Protein AF-A0A7J9M6I7-F1 (afdb_monomer_lite)

Secondary structure (DSSP, 8-state):
--------EEEEEEEEEETTEEEEEEEEE-TTS-EEEEEEEEEEETTEEEEEE-HHHHHHHHHHHT--TT-EESSHHHHHHHHHHHHH--

Foldseek 3Di:
DPPLLWDKDKDKAWPDDDQFWTKIWIWIATSVGDIDTQWIWTDPGRPWIKIFGDPRNCVVCCVPPVDDRPDIDRDPVVVVVVSVVVSVPD

Radius of gyration: 14.12 Å; chains: 1; bounding box: 42×25×36 Å

Organism: Gossypium schwendimanii (NCBI:txid34291)

Structure (mmCIF, N/CA/C/O backbone):
data_AF-A0A7J9M6I7-F1
#
_entry.id   AF-A0A7J9M6I7-F1
#
loop_
_atom_site.group_PDB
_atom_site.id
_atom_site.type_symbol
_atom_site.label_atom_id
_atom_site.label_alt_id
_atom_site.label_comp_id
_atom_site.label_asym_id
_atom_site.label_entity_id
_atom_site.label_seq_id
_atom_site.pdbx_PDB_ins_code
_atom_site.Cartn_x
_atom_site.Cartn_y
_atom_site.Cartn_z
_atom_site.occupancy
_atom_site.B_iso_or_equiv
_atom_site.auth_seq_id
_atom_site.auth_comp_id
_atom_site.auth_asym_id
_atom_site.auth_atom_id
_atom_site.pdbx_PDB_model_num
ATOM 1 N N . MET A 1 1 ? 28.381 7.266 -19.735 1.00 34.28 1 MET A N 1
ATOM 2 C CA . MET A 1 1 ? 27.623 6.112 -19.210 1.00 34.28 1 MET A CA 1
ATOM 3 C C . MET A 1 1 ? 26.374 6.680 -18.554 1.00 34.28 1 MET A C 1
ATOM 5 O O . MET A 1 1 ? 26.449 7.069 -17.398 1.00 34.28 1 MET A O 1
ATOM 9 N N . SER A 1 2 ? 25.282 6.869 -19.305 1.00 40.38 2 SER A N 1
ATOM 10 C CA . SER A 1 2 ? 24.019 7.314 -18.701 1.00 40.38 2 SER A CA 1
ATOM 11 C C . SER A 1 2 ? 23.483 6.158 -17.878 1.00 40.38 2 SER A C 1
ATOM 13 O O . SER A 1 2 ? 23.035 5.160 -18.435 1.00 40.38 2 SER A O 1
ATOM 15 N N . GLY A 1 3 ? 23.605 6.261 -16.557 1.00 42.72 3 GLY A N 1
ATOM 16 C CA . GLY A 1 3 ? 22.825 5.424 -15.666 1.00 42.72 3 GLY A CA 1
ATOM 17 C C . GLY A 1 3 ? 21.367 5.780 -15.901 1.00 42.72 3 GLY A C 1
ATOM 18 O O . GLY A 1 3 ? 20.914 6.825 -15.442 1.00 42.72 3 GLY A O 1
ATOM 19 N N . ASN A 1 4 ? 20.653 4.943 -16.650 1.00 46.41 4 ASN A N 1
ATOM 20 C CA . ASN A 1 4 ? 19.197 4.953 -16.684 1.00 46.41 4 ASN A CA 1
ATOM 21 C C . ASN A 1 4 ? 18.722 4.430 -15.324 1.00 46.41 4 ASN A C 1
ATOM 23 O O . ASN A 1 4 ? 18.298 3.286 -15.192 1.00 46.41 4 ASN A O 1
ATOM 27 N N . GLY A 1 5 ? 18.908 5.242 -14.283 1.00 51.22 5 GLY A N 1
ATOM 28 C CA . GLY A 1 5 ? 18.331 4.996 -12.977 1.00 51.22 5 GLY A CA 1
ATOM 29 C C . GLY A 1 5 ? 16.837 5.193 -13.127 1.00 51.22 5 GLY A C 1
ATOM 30 O O . GLY A 1 5 ? 16.362 6.326 -13.131 1.00 51.22 5 GLY A O 1
ATOM 31 N N . HIS A 1 6 ? 16.114 4.099 -13.331 1.00 60.09 6 HIS A N 1
ATOM 32 C CA . HIS A 1 6 ? 14.670 4.101 -13.230 1.00 60.09 6 HIS A CA 1
ATOM 33 C C . HIS A 1 6 ? 14.325 4.571 -11.805 1.00 60.09 6 HIS A C 1
ATOM 35 O O . HIS A 1 6 ? 14.574 3.866 -10.831 1.00 60.09 6 HIS A O 1
ATOM 41 N N . CYS A 1 7 ? 13.874 5.820 -11.666 1.00 60.03 7 CYS A N 1
ATOM 42 C CA . CYS A 1 7 ? 13.542 6.393 -10.368 1.00 60.03 7 CYS A CA 1
ATOM 43 C C . CYS A 1 7 ? 12.142 5.913 -9.991 1.00 60.03 7 CYS A C 1
ATOM 45 O O . CYS A 1 7 ? 11.158 6.407 -10.535 1.00 60.03 7 CYS A O 1
ATOM 47 N N . PHE A 1 8 ? 12.071 4.926 -9.105 1.00 81.00 8 PHE A N 1
ATOM 48 C CA . PHE A 1 8 ? 10.824 4.516 -8.476 1.00 81.00 8 PHE A CA 1
ATOM 49 C C . PHE A 1 8 ? 10.701 5.229 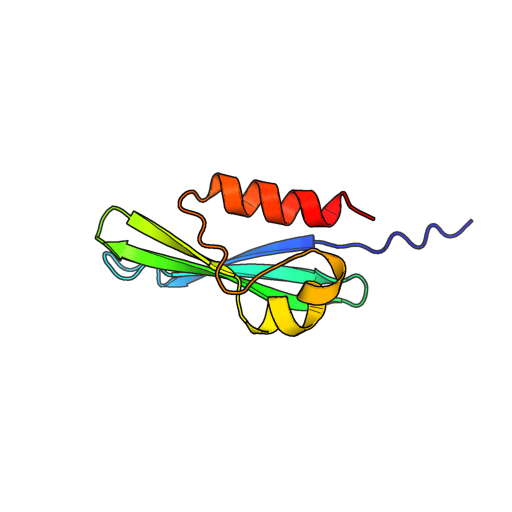-7.134 1.00 81.00 8 PHE A C 1
ATOM 51 O O . PHE A 1 8 ? 11.665 5.309 -6.370 1.00 81.00 8 PHE A O 1
ATOM 58 N N . GLU A 1 9 ? 9.511 5.732 -6.834 1.00 90.31 9 GLU A N 1
ATOM 59 C CA . GLU A 1 9 ? 9.196 6.336 -5.543 1.00 90.31 9 GLU A CA 1
ATOM 60 C C . GLU A 1 9 ? 7.801 5.910 -5.091 1.00 90.31 9 GLU A C 1
ATOM 62 O O . GLU A 1 9 ? 6.972 5.474 -5.890 1.00 90.31 9 GLU A O 1
ATOM 67 N N . TRP A 1 10 ? 7.528 6.021 -3.796 1.00 93.94 10 TRP A N 1
ATOM 68 C CA . TRP A 1 10 ? 6.175 5.870 -3.280 1.00 93.94 10 TRP A CA 1
ATOM 69 C C . TRP A 1 10 ? 5.828 7.041 -2.368 1.00 93.94 10 TRP A C 1
ATOM 71 O O . TRP A 1 10 ? 6.692 7.588 -1.680 1.00 93.94 10 TRP A O 1
ATOM 81 N N . THR A 1 11 ? 4.556 7.426 -2.366 1.00 94.88 11 THR A N 1
ATOM 82 C CA . THR A 1 11 ? 4.026 8.531 -1.560 1.00 94.88 11 THR A CA 1
ATOM 83 C C . THR A 1 11 ? 2.866 8.061 -0.684 1.00 94.88 11 THR A C 1
ATOM 85 O O . THR A 1 11 ? 2.210 7.060 -0.974 1.00 94.88 11 THR A O 1
ATOM 88 N N . GLU A 1 12 ? 2.634 8.767 0.426 1.00 96.12 12 GLU A N 1
ATOM 89 C CA . GLU A 1 12 ? 1.506 8.552 1.341 1.00 96.12 12 GLU A CA 1
ATOM 90 C C . GLU A 1 12 ? 0.572 9.765 1.268 1.00 96.12 12 GLU A C 1
ATOM 92 O O . GLU A 1 12 ? 1.011 10.900 1.456 1.00 96.12 12 GLU A O 1
ATOM 97 N N . GLU A 1 13 ? -0.713 9.521 1.021 1.00 96.00 13 GLU A N 1
ATOM 98 C CA . GLU A 1 13 ? -1.737 10.555 0.887 1.00 96.00 13 GLU A CA 1
ATOM 99 C C . GLU A 1 13 ? -2.908 10.301 1.839 1.00 96.00 13 GLU A C 1
ATOM 101 O O . GLU A 1 13 ? -3.493 9.216 1.881 1.00 96.00 13 GLU A 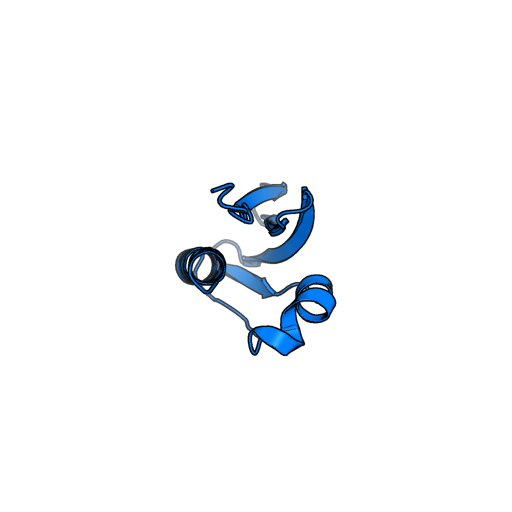O 1
ATOM 106 N N . PHE A 1 14 ? -3.272 11.320 2.618 1.00 94.25 14 PHE A N 1
ATOM 107 C CA . PHE A 1 14 ? -4.394 11.260 3.553 1.00 94.25 14 PHE A CA 1
ATOM 108 C C . PHE A 1 14 ? -5.676 11.711 2.854 1.00 94.25 14 PHE A C 1
ATOM 110 O O . PHE A 1 14 ? -5.823 12.884 2.525 1.00 94.25 14 PHE A O 1
ATOM 117 N N . ILE A 1 15 ? -6.615 10.784 2.664 1.00 94.94 15 ILE A N 1
ATOM 118 C CA . ILE A 1 15 ? -7.880 11.043 1.960 1.00 94.94 15 ILE A CA 1
ATOM 119 C C . ILE A 1 15 ? -8.960 11.533 2.929 1.00 94.94 15 ILE A C 1
ATOM 121 O O . ILE A 1 15 ? -9.738 12.425 2.608 1.00 94.94 15 ILE A O 1
ATOM 125 N N . SER A 1 16 ? -9.006 10.963 4.134 1.00 92.69 16 SER A N 1
ATOM 126 C CA . SER A 1 16 ? -9.921 11.376 5.201 1.00 92.69 16 SER A CA 1
ATOM 127 C C . SER A 1 16 ? -9.240 11.180 6.542 1.00 92.69 16 SER A C 1
ATOM 129 O O . SER A 1 16 ? -8.653 10.128 6.753 1.00 92.69 16 SER A O 1
ATOM 131 N N . GLN A 1 17 ? -9.321 12.149 7.455 1.00 89.88 17 GLN A N 1
ATOM 132 C CA . GLN A 1 17 ? -8.702 12.086 8.792 1.00 89.88 17 GLN A CA 1
ATOM 133 C C . GLN A 1 17 ? -9.721 12.229 9.933 1.00 89.88 17 GLN A C 1
ATOM 135 O O . GLN A 1 17 ? -9.360 12.438 11.092 1.00 89.88 17 GLN A O 1
ATOM 140 N N . GLU A 1 18 ? -11.009 12.112 9.620 1.00 88.56 18 GLU A N 1
ATOM 141 C CA . GLU A 1 18 ? -12.077 12.221 10.606 1.00 88.56 18 GLU A CA 1
ATOM 142 C C . GLU A 1 18 ? -12.053 11.053 11.603 1.00 88.56 18 GLU A C 1
ATOM 144 O O . GLU A 1 18 ? -11.724 9.907 11.277 1.00 88.56 18 GLU A O 1
ATOM 149 N N . ARG A 1 19 ? -12.438 11.320 12.857 1.00 80.62 19 ARG A N 1
ATOM 150 C CA . ARG A 1 19 ? -12.470 10.295 13.908 1.00 80.62 19 ARG A CA 1
ATOM 151 C C . ARG A 1 19 ? -13.491 9.209 13.559 1.00 80.62 19 ARG A C 1
ATOM 153 O O . ARG A 1 19 ? -14.689 9.458 13.589 1.00 80.62 19 ARG A O 1
ATOM 160 N N . GLY A 1 20 ? -13.017 7.986 13.325 1.00 82.06 20 GLY A N 1
ATOM 161 C CA . GLY A 1 20 ? -13.860 6.860 12.906 1.00 82.06 20 GLY A CA 1
ATOM 162 C C . GLY A 1 20 ? -13.921 6.668 11.387 1.00 82.06 20 GLY A C 1
ATOM 163 O O . GLY A 1 20 ? -14.484 5.674 10.942 1.00 82.06 20 GLY A O 1
ATOM 164 N N . ASN A 1 21 ? -13.310 7.571 10.617 1.00 85.62 21 ASN A N 1
ATOM 165 C CA . ASN A 1 21 ? -13.242 7.548 9.163 1.00 85.62 21 ASN A CA 1
ATOM 166 C C . ASN A 1 21 ? -11.846 8.005 8.692 1.00 85.62 21 ASN A C 1
ATOM 168 O O . ASN A 1 21 ? -11.698 8.980 7.958 1.00 85.62 21 ASN A O 1
ATOM 172 N N . HIS A 1 22 ? -10.796 7.326 9.163 1.00 91.44 22 HIS A N 1
ATOM 173 C CA . HIS A 1 22 ? -9.430 7.554 8.685 1.00 91.44 22 HIS A CA 1
ATOM 174 C C . HIS A 1 22 ? -9.157 6.705 7.433 1.00 91.44 22 HIS A C 1
ATOM 176 O O . HIS A 1 22 ? -9.259 5.477 7.493 1.00 91.44 22 HIS A O 1
ATOM 182 N N . VAL A 1 23 ? -8.802 7.352 6.321 1.00 94.00 23 VAL A N 1
ATOM 183 C CA . VAL A 1 23 ? -8.436 6.726 5.044 1.00 94.00 23 VAL A CA 1
ATOM 184 C C . VAL A 1 23 ? -7.112 7.309 4.560 1.00 94.00 23 VAL A C 1
ATOM 186 O O . VAL A 1 23 ? -6.966 8.526 4.451 1.00 94.00 23 VAL A O 1
ATOM 189 N N . VAL A 1 24 ? -6.162 6.429 4.250 1.00 95.25 24 VAL A N 1
ATOM 190 C CA . VAL A 1 24 ? -4.832 6.771 3.729 1.00 95.25 24 VAL A CA 1
ATOM 191 C C . VAL A 1 24 ? -4.562 5.909 2.508 1.00 95.25 24 VAL A C 1
ATOM 193 O O . VAL A 1 24 ? -4.810 4.705 2.543 1.00 95.25 24 VAL A O 1
ATOM 196 N N . GLN A 1 25 ? -4.050 6.497 1.439 1.00 95.88 25 GLN A N 1
ATOM 197 C CA . GLN A 1 25 ? -3.617 5.777 0.250 1.00 95.88 25 GLN A CA 1
ATOM 198 C C . GLN A 1 25 ? -2.103 5.864 0.110 1.00 95.88 25 GLN A C 1
ATOM 200 O O . GLN A 1 25 ? -1.486 6.870 0.444 1.00 95.88 25 GLN A O 1
ATOM 205 N N . TYR A 1 26 ? -1.514 4.783 -0.379 1.00 95.44 26 TYR A N 1
ATOM 206 C CA . TYR A 1 26 ? -0.108 4.723 -0.735 1.00 95.44 26 TYR A CA 1
ATOM 207 C C . TYR A 1 26 ? -0.026 4.579 -2.242 1.00 95.44 26 TYR A C 1
ATOM 209 O O . TYR A 1 26 ? -0.595 3.630 -2.787 1.00 95.44 26 TYR A O 1
ATOM 217 N N . PHE A 1 27 ? 0.660 5.502 -2.902 1.00 94.81 27 PHE A N 1
ATOM 218 C CA . PHE A 1 27 ? 0.867 5.472 -4.344 1.00 94.81 27 PHE A CA 1
ATOM 219 C C . PHE A 1 27 ? 2.279 5.014 -4.653 1.00 94.81 27 PHE A C 1
ATOM 221 O O . PHE A 1 27 ? 3.219 5.379 -3.955 1.00 94.81 27 PHE A O 1
ATOM 228 N N . PHE A 1 28 ? 2.415 4.211 -5.699 1.00 92.31 28 PHE A N 1
ATOM 229 C CA . PHE A 1 28 ? 3.696 3.807 -6.251 1.00 92.31 28 PHE A CA 1
ATOM 230 C C . PHE A 1 28 ? 3.842 4.456 -7.617 1.00 92.31 28 PHE A C 1
ATOM 232 O O . PHE A 1 28 ? 2.928 4.369 -8.439 1.00 92.31 28 PHE A O 1
ATOM 239 N N . LYS A 1 29 ? 4.971 5.116 -7.835 1.00 91.44 29 LYS A N 1
ATOM 240 C CA . LYS A 1 29 ? 5.265 5.848 -9.053 1.00 91.44 29 LYS A CA 1
ATOM 241 C C . LYS A 1 29 ? 6.445 5.216 -9.756 1.00 91.44 29 LYS A C 1
ATOM 243 O O . LYS A 1 29 ? 7.476 4.935 -9.138 1.00 91.44 29 LYS A O 1
ATOM 248 N N . ASP A 1 30 ? 6.266 4.983 -11.043 1.00 85.00 30 ASP A N 1
ATOM 249 C CA . ASP A 1 30 ? 7.285 4.373 -11.871 1.00 85.00 30 ASP A CA 1
ATOM 250 C C . ASP A 1 30 ? 8.265 5.388 -12.469 1.00 85.00 30 ASP A C 1
ATOM 252 O O . ASP A 1 30 ? 8.149 6.608 -12.323 1.00 85.00 30 ASP A O 1
ATOM 256 N N . SER A 1 31 ? 9.241 4.853 -13.194 1.00 82.44 31 SER A N 1
ATOM 257 C CA . SER A 1 31 ? 10.276 5.639 -13.857 1.00 82.44 31 SER A CA 1
ATOM 258 C C . SER A 1 31 ? 9.792 6.548 -14.986 1.00 82.44 31 SER A C 1
ATOM 260 O O . SER A 1 31 ? 10.541 7.439 -15.386 1.00 82.44 31 SER A O 1
ATOM 262 N N . ILE A 1 32 ? 8.594 6.312 -15.531 1.00 83.81 32 ILE A N 1
ATOM 263 C CA . ILE A 1 32 ? 7.993 7.180 -16.555 1.00 83.81 32 ILE A CA 1
ATOM 264 C C . ILE A 1 32 ? 7.068 8.232 -15.927 1.00 83.81 32 ILE A C 1
ATOM 266 O O . ILE A 1 32 ? 6.595 9.132 -16.619 1.00 83.81 32 ILE A O 1
ATOM 270 N N . GLY A 1 33 ? 6.898 8.182 -14.603 1.00 84.12 33 GLY A N 1
ATOM 271 C CA . GLY A 1 33 ? 6.147 9.139 -13.808 1.00 84.12 33 GLY A CA 1
ATOM 272 C C . GLY A 1 33 ? 4.679 8.772 -13.621 1.00 84.12 33 GLY A C 1
ATOM 273 O O . GLY A 1 33 ? 3.943 9.589 -13.064 1.00 84.12 33 GLY A O 1
ATOM 274 N N . GLU A 1 34 ? 4.254 7.582 -14.052 1.00 88.06 34 GLU A N 1
ATOM 275 C CA . GLU A 1 34 ? 2.896 7.099 -13.826 1.00 88.06 34 GLU A CA 1
ATOM 276 C C . GLU A 1 34 ? 2.752 6.619 -12.381 1.00 88.06 34 GLU A C 1
ATOM 278 O O . GLU A 1 34 ? 3.541 5.815 -11.881 1.00 88.06 34 GLU A O 1
ATOM 283 N N . SER A 1 35 ? 1.730 7.139 -11.700 1.00 91.12 35 SER A N 1
ATOM 284 C CA . SER A 1 35 ? 1.404 6.784 -10.321 1.00 91.12 35 SER A CA 1
ATOM 285 C C . SER A 1 35 ? 0.196 5.863 -10.286 1.00 91.12 35 SER A C 1
ATOM 287 O O . SER A 1 35 ? -0.849 6.174 -10.854 1.00 91.12 35 SER A O 1
ATOM 289 N N . VAL A 1 36 ? 0.309 4.771 -9.539 1.00 92.31 36 VAL A N 1
ATOM 290 C CA . VAL A 1 36 ? -0.782 3.832 -9.286 1.00 92.31 36 VAL A CA 1
ATOM 291 C C . VAL A 1 36 ? -1.026 3.693 -7.788 1.00 92.31 36 VAL A C 1
ATOM 293 O O . VAL A 1 36 ? -0.089 3.683 -6.986 1.00 92.31 36 VAL A O 1
ATOM 296 N N . CYS A 1 37 ? -2.290 3.584 -7.378 1.00 94.12 37 CYS A N 1
ATOM 297 C CA . CYS A 1 37 ? -2.607 3.291 -5.984 1.00 94.12 37 CYS A CA 1
ATOM 298 C C . CYS A 1 37 ? -2.122 1.876 -5.662 1.00 94.12 37 CYS A C 1
ATOM 300 O O . CYS A 1 37 ? -2.571 0.930 -6.299 1.00 94.12 37 CYS A O 1
ATOM 302 N N . ALA A 1 38 ? -1.221 1.731 -4.692 1.00 93.25 38 ALA A N 1
ATOM 303 C CA . ALA A 1 38 ? -0.648 0.455 -4.277 1.00 93.25 38 ALA A CA 1
ATOM 304 C C . ALA A 1 38 ? -1.394 -0.155 -3.092 1.00 93.25 38 ALA A C 1
ATOM 306 O O . ALA A 1 38 ? -1.717 -1.344 -3.094 1.00 93.25 38 ALA A O 1
ATOM 307 N N . VAL A 1 39 ? -1.689 0.655 -2.073 1.00 94.12 39 VAL A N 1
ATOM 308 C CA . VAL A 1 39 ? -2.348 0.203 -0.842 1.00 94.12 39 VAL A CA 1
ATOM 309 C C . VAL A 1 39 ? -3.380 1.221 -0.402 1.00 94.12 39 VAL A C 1
ATOM 311 O O . VAL A 1 39 ? -3.120 2.420 -0.381 1.00 94.12 39 VAL A O 1
ATOM 314 N N . ILE A 1 40 ? -4.532 0.723 0.031 1.00 93.94 40 ILE A N 1
ATOM 315 C CA . ILE A 1 40 ? -5.558 1.512 0.701 1.00 93.94 40 ILE A CA 1
ATOM 316 C C . ILE A 1 40 ? -5.576 1.097 2.166 1.00 93.94 40 ILE A C 1
ATOM 318 O O . ILE A 1 40 ? -5.801 -0.069 2.504 1.00 93.94 40 ILE A O 1
ATOM 322 N N . SER A 1 41 ? -5.335 2.065 3.041 1.00 93.31 41 SER A N 1
ATOM 323 C CA . SER A 1 41 ? -5.556 1.939 4.469 1.00 93.31 41 SER A CA 1
ATOM 324 C C . SER A 1 41 ? -6.882 2.563 4.848 1.00 93.31 41 SER A C 1
ATOM 326 O O . SER A 1 41 ? -7.171 3.695 4.469 1.00 93.31 41 SER A O 1
ATOM 328 N N . SER A 1 42 ? -7.685 1.852 5.625 1.00 92.19 42 SER A N 1
ATOM 329 C CA . SER A 1 42 ? -8.900 2.432 6.192 1.00 92.19 42 SER A CA 1
ATOM 330 C C . SER A 1 42 ? -9.134 1.973 7.620 1.00 92.19 42 SER A C 1
ATOM 332 O O . SER A 1 42 ? -8.540 1.012 8.115 1.00 92.19 42 SER A O 1
ATOM 334 N N . GLN A 1 43 ? -9.957 2.729 8.334 1.00 90.19 43 GLN A N 1
ATOM 335 C CA . GLN A 1 43 ? -10.276 2.471 9.724 1.00 90.19 43 GLN A CA 1
ATOM 336 C C . GLN A 1 43 ? -11.380 1.410 9.832 1.00 90.19 43 GLN A C 1
ATOM 338 O O . GLN A 1 43 ? -12.514 1.641 9.432 1.00 90.19 43 GLN A O 1
ATOM 343 N N . ARG A 1 44 ? -11.074 0.229 10.393 1.00 83.00 44 ARG A N 1
ATOM 344 C CA . ARG A 1 44 ? -12.095 -0.809 10.682 1.00 83.00 44 ARG A CA 1
ATOM 345 C C . ARG A 1 44 ? -12.786 -0.548 12.009 1.00 83.00 44 ARG A C 1
ATOM 347 O O . ARG A 1 44 ? -13.917 -0.966 12.227 1.00 83.00 44 ARG A O 1
ATOM 354 N N . SER A 1 45 ? -12.059 0.075 12.927 1.00 83.00 45 SER A N 1
ATOM 355 C CA . SER A 1 45 ? -12.559 0.507 14.222 1.00 83.00 45 SER A CA 1
ATOM 356 C C . SER A 1 45 ? -11.738 1.685 14.728 1.00 83.00 45 SER A C 1
ATOM 358 O O . SER A 1 45 ? -10.647 1.960 14.233 1.00 83.00 45 SER A O 1
ATOM 360 N N . VAL A 1 46 ? -12.207 2.329 15.794 1.00 76.44 46 VAL A N 1
ATOM 361 C CA . VAL A 1 46 ? -11.564 3.501 16.412 1.00 76.44 46 VAL A CA 1
ATOM 362 C C . VAL A 1 46 ? -10.074 3.330 16.747 1.00 76.44 46 VAL A C 1
ATOM 364 O O . VAL A 1 46 ? -9.386 4.331 16.909 1.00 76.44 46 VAL A O 1
ATOM 367 N N . ARG A 1 47 ? -9.560 2.094 16.847 1.00 81.44 47 ARG A N 1
ATOM 368 C CA . ARG A 1 47 ? -8.147 1.800 17.157 1.00 81.44 47 ARG A CA 1
ATOM 369 C C . ARG A 1 47 ? -7.428 0.952 16.112 1.00 81.44 47 ARG A C 1
ATOM 371 O O . ARG A 1 47 ? -6.242 0.684 16.273 1.00 81.44 47 ARG A O 1
ATOM 378 N N . HIS A 1 48 ? -8.125 0.501 15.074 1.00 84.88 48 HIS A N 1
ATOM 379 C CA . HIS A 1 48 ? -7.574 -0.468 14.137 1.00 84.88 48 HIS A CA 1
ATOM 380 C C . HIS A 1 48 ? -7.717 0.033 12.709 1.00 84.88 48 HIS A C 1
ATOM 382 O O . HIS A 1 48 ? -8.824 0.141 12.176 1.00 84.88 48 HIS A O 1
ATOM 388 N N . MET A 1 49 ? -6.570 0.303 12.097 1.00 89.12 49 MET A N 1
ATOM 389 C CA . MET A 1 49 ? -6.455 0.446 10.655 1.00 89.12 49 MET A CA 1
ATOM 390 C C . MET A 1 49 ? -6.252 -0.930 10.022 1.00 89.12 49 MET A C 1
ATOM 392 O O . MET A 1 49 ? -5.735 -1.853 10.656 1.00 89.12 49 MET A O 1
ATOM 396 N N . PHE A 1 50 ? -6.673 -1.070 8.775 1.00 90.12 50 PHE A N 1
ATOM 397 C CA . PHE A 1 50 ? -6.390 -2.225 7.936 1.00 90.12 50 PHE A CA 1
ATOM 398 C C . PHE A 1 50 ? -5.845 -1.745 6.607 1.00 90.12 50 PHE A C 1
ATOM 400 O O . PHE A 1 50 ? -6.245 -0.689 6.133 1.00 90.12 50 PHE A O 1
ATOM 407 N N . TYR A 1 51 ? -4.949 -2.529 6.025 1.00 92.25 51 TYR A N 1
ATOM 408 C CA . TYR A 1 51 ? -4.269 -2.200 4.784 1.00 92.25 51 TYR A CA 1
ATOM 409 C C . TYR A 1 51 ? -4.580 -3.279 3.760 1.00 92.25 51 TYR A C 1
ATOM 411 O O . TYR A 1 51 ? -4.468 -4.469 4.063 1.00 92.25 51 TYR A O 1
ATOM 419 N N . VAL A 1 52 ? -4.997 -2.869 2.569 1.00 91.19 52 VAL A N 1
ATOM 420 C CA . VAL A 1 52 ? -5.353 -3.770 1.471 1.00 91.19 52 VAL A CA 1
ATOM 421 C C . VAL A 1 52 ? -4.621 -3.308 0.228 1.00 91.19 52 VAL A C 1
ATOM 423 O O . VAL A 1 52 ? -4.650 -2.120 -0.092 1.00 91.19 52 VAL A O 1
ATOM 426 N N . VAL A 1 53 ? -3.971 -4.239 -0.466 1.00 91.44 53 VAL A N 1
ATOM 427 C CA . VAL A 1 53 ? -3.372 -3.946 -1.770 1.00 91.44 53 VAL A CA 1
ATOM 428 C C . VAL A 1 53 ? -4.483 -3.618 -2.762 1.00 91.44 53 VAL A C 1
ATOM 430 O O . VAL A 1 53 ? -5.457 -4.363 -2.878 1.00 91.44 53 VAL A O 1
ATOM 433 N N . ALA A 1 54 ? -4.347 -2.500 -3.468 1.00 91.88 54 ALA A N 1
ATOM 434 C CA . ALA A 1 54 ? -5.323 -2.086 -4.461 1.00 91.88 54 ALA A CA 1
ATOM 435 C C . ALA A 1 54 ? -5.323 -3.051 -5.656 1.00 91.88 54 ALA A C 1
ATOM 437 O O . ALA A 1 54 ? -4.274 -3.476 -6.139 1.00 91.88 54 ALA A O 1
ATOM 438 N N . GLU A 1 55 ? -6.511 -3.377 -6.160 1.00 89.75 55 GLU A N 1
ATOM 439 C CA . GLU A 1 55 ? -6.675 -4.294 -7.293 1.00 89.75 55 GLU A CA 1
ATOM 440 C C . GLU A 1 55 ? -5.947 -3.798 -8.549 1.00 89.75 55 GLU A C 1
ATOM 442 O O . GLU A 1 55 ? -5.334 -4.581 -9.273 1.00 89.75 55 GLU A O 1
ATOM 447 N N . GLU A 1 56 ? -5.952 -2.484 -8.769 1.00 88.06 56 GLU A N 1
ATOM 448 C CA . GLU A 1 56 ? -5.223 -1.861 -9.867 1.00 88.06 56 GLU A CA 1
ATOM 449 C C . GLU A 1 56 ? -3.715 -2.119 -9.785 1.00 88.06 56 GLU A C 1
ATOM 451 O O . GLU A 1 56 ? -3.104 -2.480 -10.789 1.00 88.06 56 GLU A O 1
ATOM 456 N N . PHE A 1 57 ? -3.129 -2.044 -8.589 1.00 89.94 57 PHE A N 1
ATOM 457 C CA . PHE A 1 57 ? -1.720 -2.370 -8.389 1.00 89.94 57 PHE A CA 1
ATOM 458 C C . PHE A 1 57 ? -1.404 -3.815 -8.750 1.00 89.94 57 PHE A C 1
ATOM 460 O O . PHE A 1 57 ? -0.397 -4.096 -9.393 1.00 89.94 57 PHE A O 1
ATOM 467 N N . VAL A 1 58 ? -2.280 -4.744 -8.361 1.00 88.12 58 VAL A N 1
ATOM 468 C CA . VAL A 1 58 ? -2.132 -6.170 -8.680 1.00 88.12 58 VAL A CA 1
ATOM 469 C C . VAL A 1 58 ? -2.227 -6.396 -10.185 1.00 88.12 58 VAL A C 1
ATOM 471 O O . VAL A 1 58 ? -1.490 -7.215 -10.725 1.00 88.12 58 VAL A O 1
ATOM 474 N N . ARG A 1 59 ? -3.091 -5.658 -10.886 1.00 86.75 59 ARG A N 1
ATOM 475 C CA . ARG A 1 59 ? -3.216 -5.758 -12.343 1.00 86.75 59 ARG A CA 1
ATOM 476 C C . ARG A 1 59 ? -1.941 -5.316 -13.067 1.00 86.75 59 ARG A C 1
ATOM 478 O O . ARG A 1 59 ? -1.592 -5.934 -14.066 1.00 86.75 59 ARG A O 1
ATOM 485 N N . VAL A 1 60 ? -1.266 -4.278 -12.571 1.00 86.00 60 VAL A N 1
ATOM 486 C CA . VAL A 1 60 ? -0.044 -3.738 -13.192 1.00 86.00 60 VAL A CA 1
ATOM 487 C C . VAL A 1 60 ? 1.204 -4.526 -12.773 1.00 86.00 60 VAL A C 1
ATOM 489 O O . VAL A 1 60 ? 1.991 -4.915 -13.625 1.00 86.00 60 VAL A O 1
ATOM 492 N N . TYR A 1 61 ? 1.362 -4.825 -11.479 1.00 82.88 61 TYR A N 1
ATOM 493 C CA . TYR A 1 61 ? 2.606 -5.358 -10.897 1.00 82.88 61 TYR A CA 1
ATOM 494 C C . TYR A 1 61 ? 2.494 -6.784 -10.328 1.00 82.88 61 TYR A C 1
ATOM 496 O O . TYR A 1 61 ? 3.475 -7.341 -9.825 1.00 82.88 61 TYR A O 1
ATOM 504 N N . GLY A 1 62 ? 1.308 -7.400 -10.359 1.00 78.06 62 GLY A N 1
ATOM 505 C CA . GLY A 1 62 ? 1.035 -8.669 -9.673 1.00 78.06 62 GLY A CA 1
ATOM 506 C C . GLY A 1 62 ? 1.768 -9.879 -10.244 1.00 78.06 62 GLY A C 1
ATOM 507 O O . GLY A 1 62 ? 2.153 -10.762 -9.474 1.00 78.06 62 GLY A O 1
ATOM 508 N N . ALA A 1 63 ? 2.008 -9.900 -11.559 1.00 71.19 63 ALA A N 1
ATOM 509 C CA . ALA A 1 63 ? 2.717 -10.989 -12.233 1.00 71.19 63 ALA A CA 1
ATOM 510 C C . ALA A 1 63 ? 4.210 -11.048 -11.863 1.00 71.19 63 ALA A C 1
ATOM 512 O O . ALA A 1 63 ? 4.780 -12.132 -11.781 1.00 71.19 63 ALA A O 1
ATOM 513 N N . GLU A 1 64 ? 4.830 -9.896 -11.596 1.00 65.69 64 GLU A N 1
ATOM 514 C CA . GLU A 1 64 ? 6.275 -9.786 -11.366 1.00 65.69 64 GLU A CA 1
ATOM 515 C C . GLU A 1 64 ? 6.662 -10.008 -9.898 1.00 65.69 64 GLU A C 1
ATOM 517 O O . GLU A 1 64 ? 7.755 -10.481 -9.601 1.00 65.69 64 GLU A O 1
ATOM 522 N N . ASN A 1 65 ? 5.756 -9.708 -8.962 1.00 63.41 65 ASN A N 1
ATOM 523 C CA . ASN A 1 65 ? 6.106 -9.571 -7.545 1.00 63.41 65 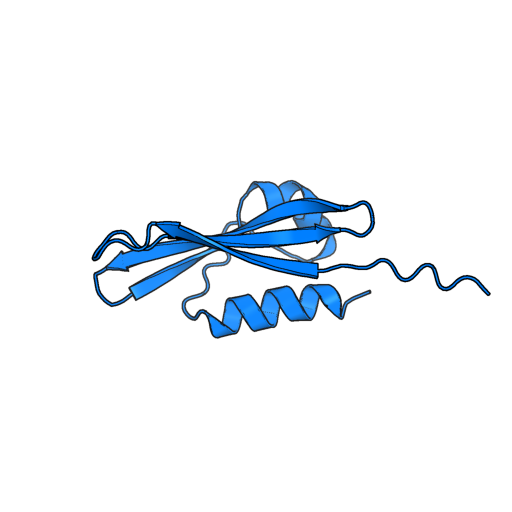ASN A CA 1
ATOM 524 C C . ASN A 1 65 ? 5.359 -10.525 -6.602 1.00 63.41 65 ASN A C 1
ATOM 526 O O . ASN A 1 65 ? 5.433 -10.359 -5.384 1.00 63.41 65 ASN A O 1
ATOM 530 N N . SER A 1 66 ? 4.640 -11.524 -7.137 1.00 66.94 66 SER A N 1
ATOM 531 C CA . SER A 1 66 ? 3.774 -12.412 -6.339 1.00 66.94 66 SER A CA 1
ATOM 532 C C . SER A 1 66 ? 2.842 -11.611 -5.420 1.00 66.94 66 SER A C 1
ATOM 534 O O . SER A 1 66 ? 2.684 -11.923 -4.242 1.00 66.94 66 SER A O 1
ATOM 536 N N . ILE A 1 67 ? 2.247 -10.536 -5.943 1.00 72.81 67 ILE A N 1
ATOM 537 C CA . ILE A 1 67 ? 1.350 -9.661 -5.179 1.00 72.81 67 ILE A CA 1
ATOM 538 C C . ILE A 1 67 ? -0.072 -10.170 -5.360 1.00 72.81 67 ILE A C 1
ATOM 540 O O . ILE A 1 67 ? -0.477 -10.526 -6.463 1.00 72.81 67 ILE A O 1
ATOM 544 N N . HIS A 1 68 ? -0.834 -10.250 -4.274 1.00 66.75 68 HIS A N 1
ATOM 545 C CA . HIS A 1 68 ? -2.204 -10.751 -4.303 1.00 66.75 68 HIS A CA 1
ATOM 546 C C . HIS A 1 68 ? -3.121 -9.686 -3.704 1.00 66.75 68 HIS A C 1
ATOM 548 O O . HIS A 1 68 ? -2.812 -9.140 -2.645 1.00 66.75 68 HIS A O 1
ATOM 554 N N . ALA A 1 69 ? -4.295 -9.461 -4.300 1.00 60.09 69 ALA A N 1
ATOM 555 C CA . ALA A 1 69 ? -5.308 -8.539 -3.763 1.00 60.09 69 ALA A CA 1
ATOM 556 C C . ALA A 1 69 ? -5.812 -8.945 -2.354 1.00 60.09 69 ALA A C 1
ATOM 558 O O . ALA A 1 69 ? -6.448 -8.167 -1.648 1.00 60.09 69 ALA A O 1
ATOM 559 N N . GLY A 1 70 ? -5.509 -10.175 -1.920 1.00 57.50 70 GLY A N 1
ATOM 560 C CA . GLY A 1 70 ? -5.787 -10.689 -0.579 1.00 57.50 70 GLY A CA 1
ATOM 561 C C . GLY A 1 70 ? -4.715 -10.388 0.474 1.00 57.50 70 GLY A C 1
ATOM 562 O O . GLY A 1 70 ? -4.909 -10.767 1.631 1.00 57.50 70 GLY A O 1
ATOM 563 N N . PHE A 1 71 ? -3.602 -9.738 0.117 1.00 66.75 71 PHE A N 1
ATOM 564 C CA . PHE A 1 71 ? -2.578 -9.349 1.085 1.00 66.75 71 PHE A CA 1
ATOM 565 C C . PHE A 1 71 ? -3.143 -8.271 2.019 1.00 66.75 71 PHE A C 1
ATOM 567 O O . PHE A 1 71 ? -3.404 -7.135 1.618 1.00 66.75 71 PHE A O 1
ATOM 574 N N . LYS A 1 72 ? -3.394 -8.666 3.271 1.00 68.25 72 LYS A N 1
ATOM 575 C CA . LYS A 1 72 ? -3.954 -7.811 4.320 1.00 68.25 72 LYS A CA 1
ATOM 576 C C . LYS A 1 72 ? -2.909 -7.591 5.402 1.00 68.25 72 LYS A C 1
ATOM 578 O O . LYS A 1 72 ? -2.782 -8.417 6.308 1.00 68.25 72 LYS A O 1
ATOM 583 N N . SER A 1 73 ? -2.200 -6.472 5.326 1.00 73.81 73 SER A N 1
ATOM 584 C CA . SER A 1 73 ? -1.306 -6.041 6.401 1.00 73.81 73 SER A CA 1
ATOM 585 C C . SER A 1 73 ? -2.100 -5.467 7.565 1.00 73.81 73 SER A C 1
ATOM 587 O O . SER A 1 73 ? -3.144 -4.825 7.396 1.00 73.81 73 SER A O 1
ATOM 589 N N . ARG A 1 74 ? -1.599 -5.707 8.778 1.00 78.88 74 ARG A N 1
ATOM 590 C CA . ARG A 1 74 ? -2.224 -5.210 10.016 1.00 78.88 74 ARG A CA 1
ATOM 591 C C . ARG A 1 74 ? -1.500 -3.996 10.586 1.00 78.88 74 ARG A C 1
ATOM 593 O O . ARG A 1 74 ? -2.065 -3.297 11.422 1.00 78.88 74 ARG A O 1
ATOM 600 N N . LEU A 1 75 ? -0.269 -3.745 10.141 1.00 87.06 75 LEU A N 1
ATOM 601 C CA . LEU A 1 75 ? 0.602 -2.699 10.666 1.00 87.06 75 LEU A CA 1
ATOM 602 C C . LEU A 1 75 ? 1.075 -1.775 9.541 1.00 87.06 75 LEU A C 1
ATOM 604 O O . LEU A 1 75 ? 1.512 -2.252 8.497 1.00 87.06 75 LEU A O 1
ATOM 608 N N . ARG A 1 76 ? 1.091 -0.456 9.791 1.00 90.00 76 ARG A N 1
ATOM 609 C CA . ARG A 1 76 ? 1.658 0.540 8.856 1.00 90.00 76 ARG A CA 1
ATOM 610 C C . ARG A 1 76 ? 3.087 0.192 8.454 1.00 90.00 76 ARG A C 1
ATOM 612 O O . ARG A 1 76 ? 3.463 0.336 7.300 1.00 90.00 76 ARG A O 1
ATOM 619 N N . ARG A 1 77 ? 3.877 -0.270 9.426 1.00 91.69 77 ARG A N 1
ATOM 620 C CA . ARG A 1 77 ? 5.274 -0.640 9.211 1.00 91.69 77 ARG A CA 1
ATOM 621 C C . ARG A 1 77 ? 5.424 -1.730 8.148 1.00 91.69 77 ARG A C 1
ATOM 623 O O . ARG A 1 77 ? 6.271 -1.578 7.287 1.00 91.69 77 ARG A O 1
ATOM 630 N N . GLU A 1 78 ? 4.584 -2.766 8.161 1.00 90.31 78 GLU A N 1
ATOM 631 C CA . GLU A 1 78 ? 4.638 -3.833 7.147 1.00 90.31 78 GLU A CA 1
ATOM 632 C C . GLU A 1 78 ? 4.402 -3.285 5.735 1.00 90.31 78 GLU A C 1
ATOM 634 O O . GLU A 1 78 ? 5.072 -3.702 4.798 1.00 90.31 78 GLU A O 1
ATOM 639 N N . VAL A 1 79 ? 3.483 -2.324 5.591 1.00 90.31 79 VAL A N 1
ATOM 640 C CA . VAL A 1 79 ? 3.201 -1.670 4.306 1.00 90.31 79 VAL A CA 1
ATOM 641 C C . VAL A 1 79 ? 4.385 -0.836 3.834 1.00 90.31 79 VAL A C 1
ATOM 643 O O . VAL A 1 79 ? 4.786 -0.954 2.681 1.00 90.31 79 VAL A O 1
ATOM 646 N N . VAL A 1 80 ? 4.963 -0.024 4.720 1.00 91.38 80 VAL A N 1
ATOM 647 C CA . VAL A 1 80 ? 6.133 0.808 4.403 1.00 91.38 80 VAL A CA 1
ATOM 648 C C . VAL A 1 80 ? 7.338 -0.058 4.038 1.00 91.38 80 VAL A C 1
ATOM 650 O O . VAL A 1 80 ? 7.990 0.203 3.028 1.00 91.38 80 VAL A O 1
ATOM 653 N N . ASP A 1 81 ? 7.611 -1.106 4.817 1.00 90.44 81 ASP A N 1
ATOM 654 C CA . ASP A 1 81 ? 8.714 -2.036 4.567 1.00 90.44 81 ASP A CA 1
ATOM 655 C C . ASP A 1 81 ? 8.506 -2.759 3.222 1.00 90.44 81 ASP A C 1
ATOM 657 O O . ASP A 1 81 ? 9.441 -2.885 2.431 1.00 90.44 81 ASP A O 1
ATOM 661 N N . TRP A 1 82 ? 7.271 -3.166 2.910 1.00 88.88 82 TRP A N 1
ATOM 662 C CA . TRP A 1 82 ? 6.931 -3.791 1.632 1.00 88.88 82 TRP A CA 1
ATOM 663 C C . TRP A 1 82 ? 7.107 -2.840 0.439 1.00 88.88 82 TRP A C 1
ATOM 665 O O . TRP A 1 82 ? 7.829 -3.193 -0.495 1.00 88.88 82 TRP A O 1
ATOM 675 N N . LEU A 1 83 ? 6.536 -1.630 0.480 1.00 89.38 83 LEU A N 1
ATOM 676 C CA . LEU A 1 83 ? 6.689 -0.619 -0.580 1.00 89.38 83 LEU A CA 1
ATOM 677 C C . LEU A 1 83 ? 8.157 -0.242 -0.794 1.00 89.38 83 LEU A C 1
ATOM 679 O O . LEU A 1 83 ? 8.616 -0.124 -1.925 1.00 89.38 83 LEU A O 1
ATOM 683 N N . THR A 1 84 ? 8.923 -0.121 0.289 1.00 89.69 84 THR A N 1
ATOM 684 C CA . THR A 1 84 ? 10.362 0.159 0.213 1.00 89.69 84 THR A CA 1
ATOM 685 C C . THR A 1 84 ? 11.125 -1.017 -0.396 1.00 89.69 84 THR A C 1
ATOM 687 O O . THR A 1 84 ? 12.019 -0.807 -1.213 1.00 89.69 84 THR A O 1
ATOM 690 N N . SER A 1 85 ? 10.745 -2.261 -0.080 1.00 85.44 85 SER A N 1
ATOM 691 C CA . SER A 1 85 ? 11.362 -3.445 -0.693 1.00 85.44 85 SER A CA 1
ATOM 692 C C . SER A 1 85 ? 11.164 -3.491 -2.212 1.00 85.44 85 SER A C 1
ATOM 694 O O . SER A 1 85 ? 12.043 -3.975 -2.922 1.00 85.44 85 SER A O 1
ATOM 696 N N . MET A 1 86 ? 10.055 -2.939 -2.719 1.00 81.44 86 MET A N 1
ATOM 697 C CA . MET A 1 86 ? 9.770 -2.845 -4.155 1.00 81.44 86 MET A CA 1
ATOM 698 C C . MET A 1 86 ? 10.711 -1.865 -4.870 1.00 81.44 86 MET A C 1
ATOM 700 O O . MET A 1 86 ? 11.026 -2.082 -6.032 1.00 81.44 86 MET A O 1
ATOM 704 N N . LEU A 1 87 ? 11.225 -0.845 -4.171 1.00 82.31 87 LEU A N 1
ATOM 705 C CA . LEU A 1 87 ? 12.253 0.061 -4.708 1.00 82.31 87 LEU A CA 1
ATOM 706 C C . LEU A 1 87 ? 13.632 -0.608 -4.800 1.00 82.31 87 LEU A C 1
ATOM 708 O O . LEU A 1 87 ? 14.447 -0.245 -5.63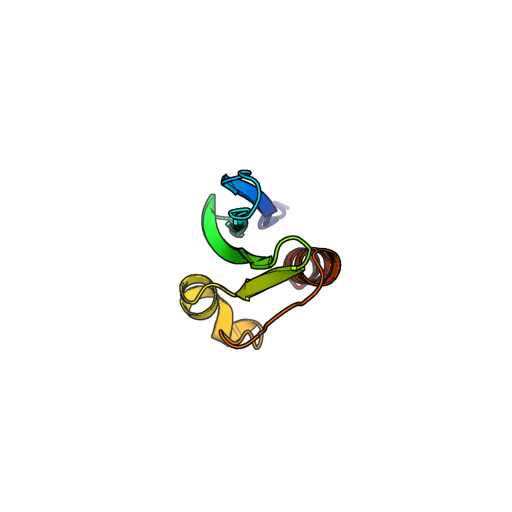8 1.00 82.31 87 LEU A O 1
ATOM 712 N N . SER A 1 88 ? 13.904 -1.572 -3.916 1.00 64.94 88 SER A N 1
ATOM 713 C CA . SER 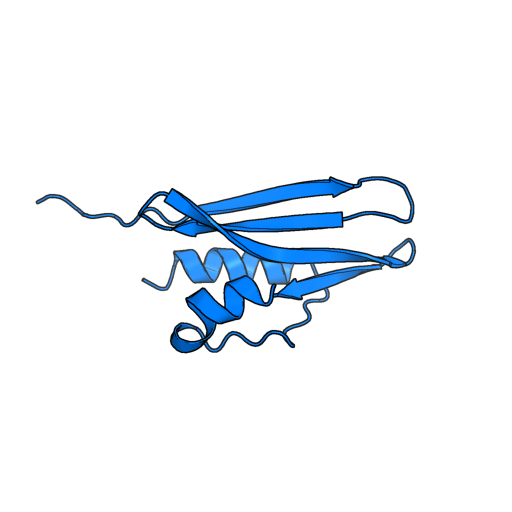A 1 88 ? 15.210 -2.240 -3.809 1.00 64.94 88 SER A CA 1
ATOM 714 C C . SER A 1 8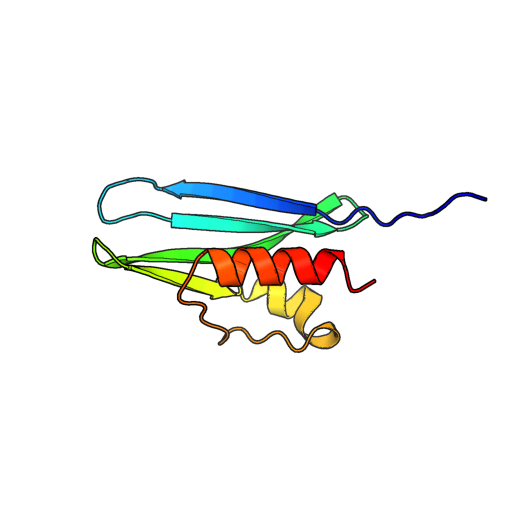8 ? 15.375 -3.478 -4.697 1.00 64.94 88 SER A C 1
ATOM 716 O O . SER A 1 88 ? 16.465 -4.038 -4.754 1.00 64.94 88 SER A O 1
ATOM 718 N N . LYS A 1 89 ? 14.295 -3.953 -5.330 1.00 57.22 89 LYS A N 1
ATOM 719 C CA . LYS A 1 89 ? 14.237 -5.237 -6.050 1.00 57.22 89 LYS A CA 1
ATOM 720 C C . LYS A 1 89 ? 14.542 -5.148 -7.554 1.00 57.22 89 LYS A C 1
ATOM 722 O O . LYS A 1 89 ? 14.255 -6.112 -8.261 1.00 57.22 89 LYS A O 1
ATOM 727 N N . GLN A 1 90 ? 15.122 -4.047 -8.034 1.00 50.94 90 GLN A N 1
ATOM 728 C CA . GLN A 1 90 ? 15.569 -3.916 -9.428 1.00 50.94 90 GLN A CA 1
ATOM 729 C C . GLN A 1 90 ? 17.084 -4.009 -9.575 1.00 50.94 90 GLN A C 1
ATOM 731 O O . GLN A 1 90 ? 17.796 -3.358 -8.778 1.00 50.94 90 GLN A O 1
#

Sequence (90 aa):
MSGNGHCFEWTEEFISQERGNHVVQYFFKDSIGESVCAVISSQRSVRHMFYVVAEEFVRVYGAENSIHAGFKSRLRREVVDWLTSMLSKQ

pLDDT: mean 82.03, std 14.32, range [34.28, 96.12]